Protein AF-A0A2T4U224-F1 (afdb_monomer_lite)

Radius of gyration: 25.76 Å; chains: 1; bounding box: 56×52×53 Å

Organism: NCBI:txid200989

pLDDT: mean 73.63, std 13.69, range [49.78, 93.25]

Secondary structure (DSSP, 8-state):
----HHHHHHHHHHHHHHHHHHHH-GGGTTTHHHHHHHHHHHHHHHHHHHTTS---------PPPHHHHHT--------------S-TT---S---TT--

Sequence (100 aa):
MEIPAKLVIQKMEAELSRLKESIDHPEAASSYREHAQSIKTYCELLLETQHTGTHYKSEKVRY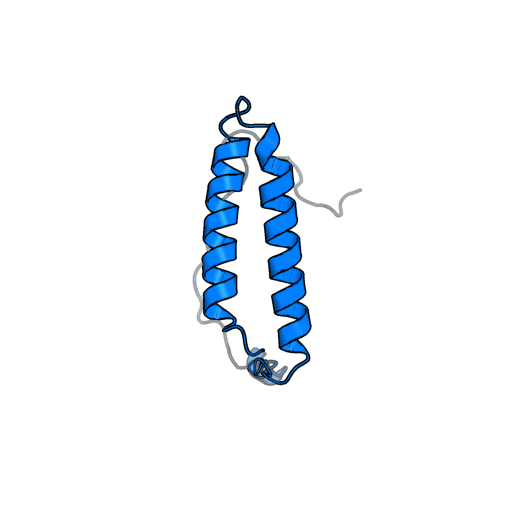ASPQDVTSRRPAEESPKKRETIYDNGDEPASDSLLDF

Structure (mmCIF, N/CA/C/O backbone):
data_AF-A0A2T4U224-F1
#
_entry.id   AF-A0A2T4U224-F1
#
loop_
_atom_site.group_PDB
_atom_site.id
_atom_site.type_symbol
_atom_site.label_atom_id
_atom_site.label_alt_id
_atom_site.label_comp_id
_atom_site.label_asym_id
_atom_site.label_entity_id
_atom_site.label_seq_id
_atom_site.pdbx_PDB_ins_code
_atom_site.Cartn_x
_atom_site.Cartn_y
_atom_site.Cartn_z
_atom_site.occupancy
_atom_site.B_iso_or_equiv
_atom_site.auth_seq_id
_atom_site.auth_comp_id
_atom_site.auth_asym_id
_atom_site.auth_atom_id
_atom_site.pdbx_PDB_model_num
ATOM 1 N N . MET A 1 1 ? -15.491 9.416 7.166 1.00 49.78 1 MET A N 1
ATOM 2 C CA . MET A 1 1 ? -15.729 8.496 6.033 1.00 49.78 1 MET A CA 1
ATOM 3 C C . MET A 1 1 ? -15.219 7.138 6.459 1.00 49.78 1 MET A C 1
ATOM 5 O O . MET A 1 1 ? -14.063 7.071 6.849 1.00 49.78 1 MET A O 1
ATOM 9 N N . GLU A 1 2 ? -16.040 6.092 6.424 1.00 62.59 2 GLU A N 1
ATOM 10 C CA . GLU A 1 2 ? -15.557 4.735 6.703 1.00 62.59 2 GLU A CA 1
ATOM 11 C C . GLU A 1 2 ? -15.144 4.077 5.389 1.00 62.59 2 GLU A C 1
ATOM 13 O O . GLU A 1 2 ? -15.981 3.599 4.626 1.00 62.59 2 GLU A O 1
ATOM 18 N N . ILE A 1 3 ? -13.848 4.128 5.078 1.00 68.75 3 ILE A N 1
ATOM 19 C CA . ILE A 1 3 ? -13.292 3.406 3.933 1.00 68.75 3 ILE A CA 1
ATOM 20 C C . ILE A 1 3 ? -13.034 1.967 4.398 1.00 68.75 3 ILE A C 1
ATOM 22 O O . ILE A 1 3 ? -12.264 1.775 5.341 1.00 68.75 3 ILE A O 1
ATOM 26 N N . PRO A 1 4 ? -13.638 0.942 3.769 1.00 82.44 4 PRO A N 1
ATOM 27 C CA . PRO A 1 4 ? -13.420 -0.438 4.180 1.00 82.44 4 PRO A CA 1
ATOM 28 C C . PRO A 1 4 ? -11.942 -0.819 4.049 1.00 82.44 4 PRO A C 1
ATOM 30 O O . PRO A 1 4 ? -11.387 -0.761 2.952 1.00 82.44 4 PRO A O 1
ATOM 33 N N . ALA A 1 5 ? -11.318 -1.286 5.134 1.00 82.62 5 ALA A N 1
ATOM 34 C CA . ALA A 1 5 ? -9.912 -1.707 5.130 1.00 82.62 5 ALA A CA 1
ATOM 35 C C . ALA A 1 5 ? -9.614 -2.746 4.033 1.00 82.62 5 ALA A C 1
ATOM 37 O O . ALA A 1 5 ? -8.576 -2.692 3.381 1.00 82.62 5 ALA A O 1
ATOM 38 N N . LYS A 1 6 ? -10.575 -3.636 3.749 1.00 84.94 6 LYS A N 1
ATOM 39 C CA . LYS A 1 6 ? -10.486 -4.621 2.660 1.00 84.94 6 LYS A CA 1
ATOM 40 C C . LYS A 1 6 ? -10.287 -3.975 1.283 1.00 84.94 6 LYS A C 1
ATOM 42 O O . LYS A 1 6 ? -9.533 -4.498 0.472 1.00 84.94 6 LYS A O 1
ATOM 47 N N . LEU A 1 7 ? -10.944 -2.843 1.023 1.00 87.25 7 LEU A N 1
ATOM 48 C CA . LEU A 1 7 ? -10.804 -2.114 -0.238 1.00 87.25 7 LEU A CA 1
ATOM 49 C C . LEU A 1 7 ? -9.419 -1.468 -0.349 1.00 87.25 7 LEU A C 1
ATOM 51 O O . LEU A 1 7 ? -8.811 -1.503 -1.415 1.00 87.25 7 LEU A O 1
ATOM 55 N N . VAL A 1 8 ? -8.913 -0.911 0.754 1.00 87.56 8 VAL A N 1
ATOM 56 C CA . VAL A 1 8 ? -7.576 -0.303 0.811 1.00 87.56 8 VAL A CA 1
ATOM 57 C C . VAL A 1 8 ? -6.498 -1.356 0.572 1.00 87.56 8 VAL A C 1
ATOM 59 O O . VAL A 1 8 ? -5.616 -1.139 -0.252 1.00 87.56 8 VAL A O 1
ATOM 62 N N . ILE A 1 9 ? -6.617 -2.523 1.212 1.00 89.12 9 ILE A N 1
ATOM 63 C CA . ILE A 1 9 ? -5.700 -3.654 1.012 1.00 89.12 9 ILE A CA 1
ATOM 64 C C . ILE A 1 9 ? -5.713 -4.105 -0.452 1.00 89.12 9 ILE A C 1
ATOM 66 O O . ILE A 1 9 ? -4.657 -4.206 -1.063 1.00 89.12 9 ILE A O 1
ATOM 70 N N . GLN A 1 10 ? -6.894 -4.274 -1.054 1.00 91.94 10 GLN A N 1
ATOM 71 C CA . GLN A 1 10 ? -6.998 -4.667 -2.461 1.00 91.94 10 GLN A CA 1
ATOM 72 C C . GLN A 1 10 ? -6.335 -3.650 -3.407 1.00 91.94 10 GLN A C 1
ATOM 74 O O . GLN A 1 10 ? -5.696 -4.023 -4.391 1.00 91.94 10 GLN A O 1
ATOM 79 N N . LYS A 1 11 ? -6.483 -2.347 -3.135 1.00 91.94 11 LYS A N 1
ATOM 80 C CA . LYS A 1 11 ? -5.823 -1.294 -3.923 1.00 91.94 11 LYS A CA 1
ATOM 81 C C . LYS A 1 11 ? -4.312 -1.279 -3.704 1.00 91.94 11 LYS A C 1
ATOM 83 O O . LYS A 1 11 ? -3.572 -1.117 -4.667 1.00 91.94 11 LYS A O 1
ATOM 88 N N . MET A 1 12 ? -3.860 -1.522 -2.479 1.00 92.19 12 MET A N 1
ATOM 89 C CA . MET A 1 12 ? -2.444 -1.649 -2.144 1.00 92.19 12 MET A CA 1
ATOM 90 C C . MET A 1 12 ? -1.783 -2.839 -2.856 1.00 92.19 12 MET A C 1
ATOM 92 O O . MET A 1 12 ? -0.690 -2.688 -3.391 1.00 92.19 12 MET A O 1
ATOM 96 N N . GLU A 1 13 ? -2.451 -3.993 -2.939 1.00 93.25 13 GLU A N 1
ATOM 97 C CA . GLU A 1 13 ? -1.969 -5.174 -3.679 1.00 93.25 13 GLU A CA 1
ATOM 98 C C . GLU A 1 13 ? -1.838 -4.910 -5.189 1.00 93.25 13 GLU A C 1
ATOM 100 O O . GLU A 1 13 ? -0.869 -5.336 -5.827 1.00 93.25 13 GLU A O 1
ATOM 105 N N . ALA A 1 14 ? -2.784 -4.165 -5.767 1.00 92.62 14 ALA A N 1
ATOM 106 C CA . ALA A 1 14 ? -2.717 -3.758 -7.168 1.00 92.62 14 ALA A CA 1
ATOM 107 C C . ALA A 1 14 ? -1.535 -2.809 -7.437 1.00 92.62 14 ALA A C 1
ATOM 109 O O . ALA A 1 14 ? -0.818 -2.990 -8.420 1.00 92.62 14 ALA A O 1
ATOM 110 N N . GLU A 1 15 ? -1.293 -1.833 -6.557 1.00 92.06 15 GLU A N 1
ATOM 111 C CA . GLU A 1 15 ? -0.139 -0.932 -6.677 1.00 92.06 15 GLU A CA 1
ATOM 112 C C . GLU A 1 15 ? 1.195 -1.653 -6.438 1.00 92.06 15 GLU A C 1
ATOM 114 O O . GLU A 1 15 ? 2.172 -1.357 -7.119 1.00 92.06 15 GLU A O 1
ATOM 119 N N . LEU A 1 16 ? 1.242 -2.656 -5.555 1.00 91.56 16 LEU A N 1
ATOM 120 C CA . LEU A 1 16 ? 2.418 -3.519 -5.379 1.00 91.56 16 LEU A CA 1
ATOM 121 C C . LEU A 1 16 ? 2.748 -4.318 -6.642 1.00 91.56 16 LEU A C 1
ATOM 123 O O . LEU A 1 16 ? 3.918 -4.457 -6.993 1.00 91.56 16 LEU A O 1
ATOM 127 N N . SER A 1 17 ? 1.726 -4.819 -7.335 1.00 91.38 17 SER A N 1
ATOM 128 C CA . SER A 1 17 ? 1.911 -5.547 -8.595 1.00 91.38 17 SER A CA 1
ATOM 129 C C . SER A 1 17 ? 2.523 -4.637 -9.666 1.00 91.38 17 SER A C 1
ATOM 131 O O . SER A 1 17 ? 3.512 -5.005 -10.293 1.00 91.38 17 SER A O 1
ATOM 133 N N . ARG A 1 18 ? 2.023 -3.400 -9.785 1.00 89.19 18 ARG A N 1
ATOM 134 C CA . ARG A 1 18 ? 2.571 -2.386 -10.705 1.00 89.19 18 ARG A CA 1
ATOM 135 C C . ARG A 1 18 ? 3.973 -1.925 -10.323 1.00 89.19 18 ARG A C 1
ATOM 137 O O . ARG A 1 18 ? 4.812 -1.717 -11.193 1.00 89.19 18 ARG A O 1
ATOM 144 N N . LEU A 1 19 ? 4.245 -1.784 -9.024 1.00 88.81 19 LEU A N 1
ATOM 145 C CA . LEU A 1 19 ? 5.580 -1.459 -8.526 1.00 88.81 19 LEU A CA 1
ATOM 146 C C . LEU A 1 19 ? 6.579 -2.545 -8.930 1.00 88.81 19 LEU A C 1
ATOM 148 O O . LEU A 1 19 ? 7.669 -2.226 -9.391 1.00 88.81 19 LEU A O 1
ATOM 152 N N . LYS A 1 20 ? 6.192 -3.817 -8.794 1.00 88.94 20 LYS A N 1
ATOM 153 C CA . LYS A 1 20 ? 7.016 -4.956 -9.200 1.00 88.94 20 LYS A CA 1
ATOM 154 C C . LYS A 1 20 ? 7.297 -4.939 -10.704 1.00 88.94 20 LYS A C 1
ATOM 156 O O . LYS A 1 20 ? 8.455 -5.009 -11.094 1.00 88.94 20 LYS A O 1
ATOM 161 N N . GLU A 1 21 ? 6.270 -4.741 -11.527 1.00 88.19 21 GLU A N 1
ATOM 162 C CA . GLU A 1 21 ? 6.420 -4.599 -12.984 1.00 88.19 21 GLU A CA 1
ATOM 163 C C . GLU A 1 21 ? 7.354 -3.435 -13.362 1.00 88.19 21 GLU A C 1
ATOM 165 O O . GLU A 1 21 ? 8.185 -3.568 -14.257 1.00 88.19 21 GLU A O 1
ATOM 170 N N . SER A 1 22 ? 7.272 -2.308 -12.647 1.00 85.81 22 SER A N 1
ATOM 171 C CA . SER A 1 22 ? 8.147 -1.146 -12.852 1.00 85.81 22 SER A CA 1
ATOM 172 C C . SER A 1 22 ? 9.602 -1.384 -12.429 1.00 85.81 22 SER A C 1
ATOM 174 O O . SER A 1 22 ? 10.488 -0.713 -12.958 1.00 85.81 22 SER A O 1
ATOM 176 N N . ILE A 1 23 ? 9.863 -2.294 -11.485 1.00 84.69 23 ILE A N 1
ATOM 177 C CA . ILE A 1 23 ? 11.224 -2.708 -11.103 1.00 84.69 23 ILE A CA 1
ATOM 178 C C . ILE A 1 23 ? 11.801 -3.650 -12.165 1.00 84.69 23 ILE A C 1
ATOM 180 O O . ILE A 1 23 ? 12.958 -3.498 -12.555 1.00 84.69 23 ILE A O 1
ATOM 184 N N . ASP A 1 24 ? 10.991 -4.598 -12.640 1.00 85.75 24 ASP A N 1
ATOM 185 C CA . ASP A 1 24 ? 11.396 -5.593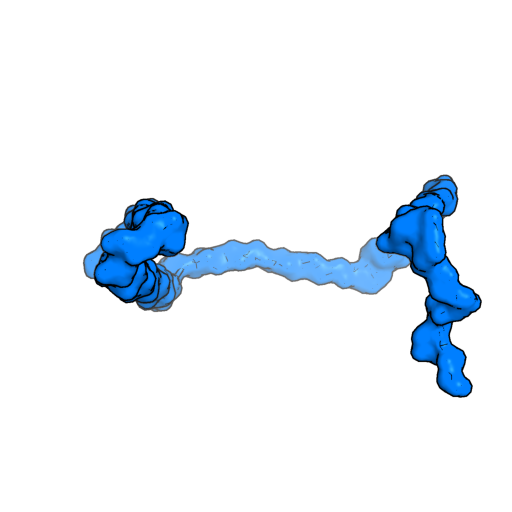 -13.637 1.00 85.75 24 ASP A CA 1
ATOM 186 C C . ASP A 1 24 ? 11.628 -4.954 -15.025 1.00 85.75 24 ASP A C 1
ATOM 188 O O . ASP A 1 24 ? 12.433 -5.446 -15.820 1.00 85.75 24 ASP A O 1
ATOM 192 N N . HIS A 1 25 ? 10.975 -3.819 -15.306 1.00 81.38 25 HIS A N 1
ATOM 193 C CA . HIS A 1 25 ? 11.113 -3.056 -16.547 1.00 81.38 25 HIS A CA 1
ATOM 194 C C . HIS A 1 25 ? 11.646 -1.631 -16.297 1.00 81.38 25 HIS A C 1
ATOM 196 O O . HIS A 1 25 ? 10.862 -0.695 -16.123 1.00 81.38 25 HIS A O 1
ATOM 202 N N . PRO A 1 26 ? 12.975 -1.412 -16.360 1.00 69.38 26 PRO A N 1
ATOM 203 C CA . PRO A 1 26 ? 13.597 -0.119 -16.051 1.00 69.38 26 PRO A CA 1
ATOM 204 C C . PRO A 1 26 ? 13.221 1.021 -17.015 1.00 69.38 26 PRO A C 1
ATOM 206 O O . PRO A 1 26 ? 13.464 2.185 -16.708 1.00 69.38 26 PRO A O 1
ATOM 209 N N . GLU A 1 27 ? 12.586 0.728 -18.153 1.00 68.75 27 GLU A N 1
ATOM 210 C CA . GLU A 1 27 ? 12.042 1.749 -19.064 1.00 68.75 27 GLU A CA 1
ATOM 211 C C . GLU A 1 27 ? 10.809 2.469 -18.477 1.00 68.75 27 GLU A C 1
ATOM 213 O O . GLU A 1 27 ? 10.491 3.587 -18.875 1.00 68.75 27 GLU A O 1
ATOM 218 N N . ALA A 1 28 ? 10.148 1.871 -17.477 1.00 64.50 28 ALA A N 1
ATOM 219 C CA . ALA A 1 28 ? 9.016 2.446 -16.747 1.00 64.50 28 ALA A CA 1
ATOM 220 C C . ALA A 1 28 ? 9.437 3.205 -15.467 1.00 64.50 28 ALA A C 1
ATOM 222 O O . ALA A 1 28 ? 8.601 3.502 -14.614 1.00 64.50 28 ALA A O 1
ATOM 223 N N . ALA A 1 29 ? 10.725 3.541 -15.312 1.00 61.78 29 ALA A N 1
ATOM 224 C CA . ALA A 1 29 ? 11.309 4.090 -14.081 1.00 61.78 29 ALA A CA 1
ATOM 225 C C . ALA A 1 29 ? 10.631 5.358 -13.519 1.00 61.78 29 ALA A C 1
ATOM 227 O O . ALA A 1 29 ? 10.819 5.680 -12.343 1.00 61.78 29 ALA A O 1
ATOM 228 N N . SER A 1 30 ? 9.834 6.086 -14.310 1.00 66.62 30 SER A N 1
ATOM 229 C CA . SER A 1 30 ? 9.118 7.270 -13.826 1.00 66.62 30 SER A CA 1
ATOM 230 C C . SER A 1 30 ? 7.957 6.947 -12.880 1.00 66.62 30 SER A C 1
ATOM 232 O O . SER A 1 30 ? 7.650 7.775 -12.026 1.00 66.62 30 SER A O 1
ATOM 234 N N . SER A 1 31 ? 7.330 5.767 -12.977 1.00 78.38 31 SER A N 1
ATOM 235 C CA . SER A 1 31 ? 6.136 5.436 -12.179 1.00 78.38 31 SER A CA 1
ATOM 236 C C . SER A 1 31 ? 6.448 4.739 -10.852 1.00 78.38 31 SER A C 1
ATOM 238 O O . SER A 1 31 ? 5.618 4.763 -9.943 1.00 78.38 31 SER A O 1
ATOM 240 N N . TYR A 1 32 ? 7.657 4.189 -10.674 1.00 85.81 32 TYR A N 1
ATOM 241 C CA . TYR A 1 32 ? 8.082 3.530 -9.429 1.00 85.81 32 TYR A CA 1
ATOM 242 C C . TYR A 1 32 ? 7.826 4.398 -8.188 1.00 85.81 32 TYR A C 1
ATOM 244 O O . TYR A 1 32 ? 7.262 3.948 -7.188 1.00 85.81 32 TYR A O 1
ATOM 252 N N . ARG A 1 33 ? 8.218 5.677 -8.260 1.00 87.94 33 ARG A N 1
ATOM 253 C CA . ARG A 1 33 ? 8.071 6.619 -7.144 1.00 87.94 33 ARG A CA 1
ATOM 254 C C . ARG A 1 33 ? 6.602 6.896 -6.822 1.00 87.94 33 ARG A C 1
ATOM 256 O O . ARG A 1 33 ? 6.257 7.023 -5.650 1.00 87.94 33 ARG A O 1
ATOM 263 N N . GLU A 1 34 ? 5.753 6.967 -7.842 1.00 89.75 34 GLU A N 1
ATOM 264 C CA . GLU A 1 34 ? 4.314 7.211 -7.703 1.00 89.75 34 GLU A CA 1
ATOM 265 C C . GLU A 1 34 ? 3.605 6.009 -7.065 1.00 89.75 34 GLU A C 1
ATOM 267 O O . GLU A 1 34 ? 2.818 6.176 -6.128 1.00 89.75 34 GLU A O 1
ATOM 272 N N . HIS A 1 35 ? 3.946 4.790 -7.496 1.00 89.94 35 HIS A N 1
ATOM 273 C CA . HIS A 1 35 ? 3.437 3.551 -6.906 1.00 89.94 35 HIS A CA 1
ATOM 274 C C . HIS A 1 35 ? 3.883 3.404 -5.442 1.00 89.94 35 HIS A C 1
ATOM 276 O O . HIS A 1 35 ? 3.059 3.146 -4.563 1.00 89.94 35 HIS A O 1
ATOM 282 N N . ALA A 1 36 ? 5.161 3.663 -5.137 1.00 89.56 36 ALA A N 1
ATOM 283 C CA . ALA A 1 36 ? 5.684 3.617 -3.770 1.00 89.56 36 ALA A CA 1
ATOM 284 C C . ALA A 1 36 ? 5.020 4.657 -2.848 1.00 89.56 36 ALA A C 1
ATOM 286 O O . ALA A 1 36 ? 4.688 4.358 -1.698 1.00 89.56 36 ALA A O 1
ATOM 287 N N . GLN A 1 37 ? 4.783 5.871 -3.351 1.00 92.75 37 GLN A N 1
ATOM 288 C CA . GLN A 1 37 ? 4.087 6.917 -2.604 1.00 92.75 37 GLN A CA 1
ATOM 289 C C . GLN A 1 37 ? 2.621 6.548 -2.341 1.00 92.75 37 GLN A C 1
ATOM 291 O O . GLN A 1 37 ? 2.143 6.732 -1.224 1.00 92.75 37 GLN A O 1
ATOM 296 N N . SER A 1 38 ? 1.936 5.963 -3.325 1.00 92.62 38 SER A N 1
ATOM 297 C CA . SER A 1 38 ? 0.553 5.492 -3.176 1.00 92.62 38 SER A CA 1
ATOM 298 C C . SER A 1 38 ? 0.436 4.392 -2.115 1.00 92.62 38 SER A C 1
ATOM 300 O O . SER A 1 38 ? -0.447 4.445 -1.260 1.00 92.62 38 SER A O 1
ATOM 302 N N . ILE A 1 39 ? 1.378 3.441 -2.101 1.00 92.62 39 ILE A N 1
ATOM 303 C CA . ILE A 1 39 ? 1.460 2.392 -1.073 1.00 92.62 39 ILE A CA 1
ATOM 304 C C . ILE A 1 39 ? 1.670 3.004 0.318 1.00 92.62 39 ILE A C 1
ATOM 306 O O . ILE A 1 39 ? 0.972 2.626 1.258 1.00 92.62 39 ILE A O 1
ATOM 310 N N . LYS A 1 40 ? 2.571 3.989 0.459 1.00 93.25 40 LYS A N 1
ATOM 311 C CA . LYS A 1 40 ? 2.784 4.705 1.730 1.00 93.25 40 LYS A CA 1
ATOM 312 C C . LYS A 1 40 ? 1.485 5.325 2.248 1.00 93.25 40 LYS A C 1
ATOM 314 O O . LYS A 1 40 ? 1.152 5.138 3.415 1.00 93.25 40 LYS A O 1
ATOM 319 N N . THR A 1 41 ? 0.734 6.002 1.383 1.00 92.50 41 THR A N 1
ATOM 320 C CA . THR A 1 41 ? -0.550 6.616 1.746 1.00 92.50 41 THR A CA 1
ATOM 321 C C . THR A 1 41 ? -1.596 5.577 2.156 1.00 92.50 41 THR A C 1
ATOM 323 O O . THR A 1 41 ? -2.340 5.805 3.106 1.00 92.50 41 THR A O 1
ATOM 326 N N . TYR A 1 42 ? -1.649 4.411 1.504 1.00 90.56 42 TYR A N 1
ATOM 327 C CA . TYR A 1 42 ? -2.540 3.326 1.932 1.00 90.56 42 TYR A CA 1
ATOM 328 C C . TYR A 1 42 ? -2.160 2.756 3.302 1.00 90.56 42 TYR A C 1
ATOM 330 O O . TYR A 1 42 ? -3.049 2.489 4.110 1.00 90.56 42 TYR A O 1
ATOM 338 N N . CYS A 1 43 ? -0.865 2.624 3.599 1.00 89.38 43 CYS A N 1
ATOM 339 C CA . CYS A 1 43 ? -0.395 2.240 4.930 1.00 89.38 43 CYS A CA 1
ATOM 340 C C . CYS A 1 43 ? -0.779 3.280 5.992 1.00 89.38 43 CYS A C 1
ATOM 342 O O . CYS A 1 43 ? -1.271 2.904 7.052 1.00 89.38 43 CYS A O 1
ATOM 344 N N . GLU A 1 44 ? -0.606 4.573 5.704 1.00 89.38 44 GLU A N 1
ATOM 345 C CA . GLU A 1 44 ? -1.027 5.668 6.592 1.00 89.38 44 GLU A CA 1
ATOM 346 C C . GLU A 1 44 ? -2.537 5.610 6.856 1.00 89.38 44 GLU A C 1
ATOM 348 O O . GLU A 1 44 ? -2.954 5.600 8.012 1.00 89.38 44 GLU A O 1
ATOM 353 N N . LEU A 1 45 ? -3.354 5.420 5.815 1.00 86.88 45 LEU A N 1
ATOM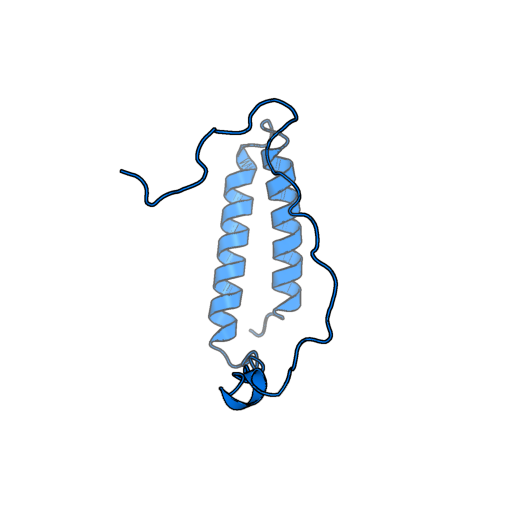 354 C CA . LEU A 1 45 ? -4.806 5.280 5.940 1.00 86.88 45 LEU A CA 1
ATOM 355 C C . LEU A 1 45 ? -5.206 4.064 6.796 1.00 86.88 45 LEU A C 1
ATOM 357 O O . LEU A 1 45 ? -6.124 4.150 7.611 1.00 86.88 45 LEU A O 1
ATOM 361 N N . LEU A 1 46 ? -4.530 2.921 6.634 1.00 84.56 46 LEU A N 1
ATOM 362 C CA . LEU A 1 46 ? -4.776 1.717 7.440 1.00 84.56 46 LEU A CA 1
ATOM 363 C C . LEU A 1 46 ? -4.375 1.911 8.907 1.00 84.56 46 LEU A C 1
ATOM 365 O O . LEU A 1 46 ? -5.051 1.408 9.802 1.00 84.56 46 LEU A O 1
ATOM 369 N N . LEU A 1 47 ? -3.297 2.648 9.168 1.00 84.19 47 LEU A N 1
ATOM 370 C CA . LEU A 1 47 ? -2.860 2.961 10.526 1.00 84.19 47 LEU A CA 1
ATOM 371 C C . LEU A 1 47 ? -3.815 3.955 11.192 1.00 84.19 47 LEU A C 1
ATOM 373 O O . LEU A 1 47 ? -4.273 3.695 12.301 1.00 84.19 47 LEU A O 1
ATOM 377 N N . GLU A 1 48 ? -4.203 5.028 10.507 1.00 81.69 48 GLU A N 1
ATOM 378 C CA . GLU A 1 48 ? -5.186 6.002 10.997 1.00 81.69 48 GLU A CA 1
ATOM 379 C C . GLU A 1 48 ? -6.557 5.355 11.261 1.00 81.69 48 GLU A C 1
ATOM 381 O O . GLU A 1 48 ? -7.209 5.637 12.270 1.00 81.69 48 GLU A O 1
ATOM 386 N N . THR A 1 49 ? -6.979 4.416 10.408 1.00 69.50 49 THR A N 1
ATOM 387 C CA . THR A 1 49 ? -8.232 3.666 10.607 1.00 69.50 49 THR A CA 1
ATOM 388 C C . THR A 1 49 ? -8.158 2.654 11.755 1.00 69.50 49 THR A C 1
ATOM 390 O O . THR A 1 49 ? -9.157 2.436 12.438 1.00 69.50 49 THR A O 1
ATOM 393 N N . GLN A 1 50 ? -6.985 2.100 12.083 1.00 59.62 50 GLN A N 1
ATOM 394 C CA . GLN A 1 50 ? -6.830 1.279 13.296 1.00 59.62 50 GLN A CA 1
ATOM 395 C C . GLN A 1 50 ? -7.066 2.072 14.592 1.00 59.62 50 GLN A C 1
ATOM 397 O O . GLN A 1 50 ? -7.459 1.487 15.601 1.00 59.62 50 GLN A O 1
ATOM 402 N N . HIS A 1 51 ? -6.897 3.398 14.568 1.00 52.41 51 HIS A N 1
ATOM 403 C CA . HIS A 1 51 ? -7.103 4.262 15.736 1.00 52.41 51 HIS A CA 1
ATOM 404 C C . HIS A 1 51 ? -8.578 4.674 15.906 1.00 52.41 51 HIS A C 1
ATOM 406 O O . HIS A 1 51 ? -8.936 5.263 16.923 1.00 52.41 51 HIS A O 1
ATOM 412 N N . THR A 1 52 ? -9.451 4.334 14.946 1.00 53.25 52 THR A N 1
ATOM 413 C CA . THR A 1 52 ? -10.878 4.706 14.940 1.00 53.25 52 THR A CA 1
ATOM 414 C C . THR A 1 52 ? -11.847 3.562 15.261 1.00 53.25 52 THR A C 1
ATOM 416 O O . THR A 1 52 ? -13.054 3.753 15.177 1.00 53.25 52 THR A O 1
ATOM 419 N N . GLY A 1 53 ? -11.368 2.423 15.781 1.00 53.34 53 GLY A N 1
ATOM 420 C CA . GLY A 1 53 ? -12.235 1.540 16.581 1.00 53.34 53 GLY A CA 1
ATOM 421 C C . GLY A 1 53 ? -12.504 0.134 16.050 1.00 53.34 53 GLY A C 1
ATOM 422 O O . GLY A 1 53 ? -13.516 -0.462 16.409 1.00 53.34 53 GLY A O 1
ATOM 423 N N . THR A 1 54 ? -11.590 -0.468 15.292 1.00 51.59 54 THR A N 1
ATOM 424 C CA . THR A 1 54 ? -11.588 -1.931 15.125 1.00 51.59 54 THR A CA 1
ATOM 425 C C . THR A 1 54 ? -10.330 -2.518 15.736 1.00 51.59 54 THR A C 1
ATOM 427 O O . THR A 1 54 ? -9.307 -2.686 15.075 1.00 51.59 54 THR A O 1
ATOM 430 N N . HIS A 1 55 ? -10.428 -2.838 17.027 1.00 50.75 55 HIS A N 1
ATOM 431 C CA . HIS A 1 55 ? -9.501 -3.726 17.712 1.00 50.75 55 HIS A CA 1
ATOM 432 C C . HIS A 1 55 ? -9.371 -5.024 16.905 1.00 50.75 55 HIS A C 1
ATOM 434 O O . HIS A 1 55 ? -10.255 -5.883 16.961 1.00 50.75 55 HIS A O 1
ATOM 440 N N . TYR A 1 56 ? -8.259 -5.206 16.192 1.00 55.69 56 TYR A N 1
ATOM 441 C CA . TYR A 1 56 ? -7.779 -6.553 15.912 1.00 55.69 56 TYR A CA 1
ATOM 442 C C . TYR A 1 56 ? -7.593 -7.214 17.279 1.00 55.69 56 TYR A C 1
ATOM 444 O O . TYR A 1 56 ? -6.674 -6.873 18.023 1.00 55.69 56 TYR A O 1
ATOM 452 N N . LYS A 1 57 ? -8.527 -8.090 17.669 1.00 57.44 57 LYS A N 1
ATOM 453 C CA . LYS A 1 57 ? -8.357 -8.941 18.845 1.00 57.44 57 LYS A CA 1
ATOM 454 C C . LYS A 1 57 ? -7.186 -9.860 18.532 1.00 57.44 57 LYS A C 1
ATOM 456 O O . LYS A 1 57 ? -7.371 -10.895 17.900 1.00 57.44 57 LYS A O 1
ATOM 461 N N . SER A 1 58 ? -5.988 -9.463 18.944 1.00 60.09 58 SER A N 1
ATOM 462 C CA . SER A 1 58 ? -4.874 -10.390 19.033 1.00 60.09 58 SER A CA 1
ATOM 463 C C . SER A 1 58 ? -5.317 -11.538 19.935 1.00 60.09 58 SER A C 1
ATOM 465 O O . SER A 1 58 ? -5.830 -11.337 21.042 1.00 60.09 58 SER A O 1
ATOM 467 N N . GLU A 1 59 ? -5.222 -12.755 19.412 1.00 71.88 59 GLU A N 1
ATOM 468 C CA . GLU A 1 59 ? -5.532 -13.943 20.187 1.00 71.88 59 GLU A CA 1
ATOM 469 C C . GLU A 1 59 ? -4.567 -13.983 21.379 1.00 71.88 59 GLU A C 1
ATOM 471 O O . GLU A 1 59 ? -3.365 -13.748 21.228 1.00 71.88 59 GLU A O 1
ATOM 476 N N . LYS A 1 60 ? -5.092 -14.184 22.595 1.00 73.69 60 LYS A N 1
ATOM 477 C CA . LYS A 1 60 ? -4.255 -14.205 23.799 1.00 73.69 60 LYS A CA 1
ATOM 478 C C . LYS A 1 60 ? -3.262 -15.358 23.676 1.00 73.69 60 LYS A C 1
ATOM 480 O O . LYS A 1 60 ? -3.645 -16.514 23.841 1.00 73.69 60 LYS A O 1
ATOM 485 N N . VAL A 1 61 ? -1.996 -15.023 23.438 1.00 77.06 61 VAL A N 1
ATOM 486 C CA . VAL A 1 61 ? -0.884 -15.973 23.458 1.00 77.06 61 VAL A CA 1
ATOM 487 C C . VAL A 1 61 ? -0.886 -16.668 24.820 1.00 77.06 61 VAL A C 1
ATOM 489 O O . VAL A 1 61 ? -0.701 -16.030 25.859 1.00 77.06 61 VAL A O 1
ATOM 492 N N . ARG A 1 62 ? -1.165 -17.974 24.829 1.00 82.12 62 ARG A N 1
ATOM 493 C CA . ARG A 1 62 ? -1.035 -18.810 26.023 1.00 82.12 62 ARG A CA 1
ATOM 494 C C . ARG A 1 62 ? 0.428 -19.205 26.153 1.00 82.12 62 ARG A C 1
ATOM 496 O O . ARG A 1 62 ? 0.927 -19.994 25.358 1.00 82.12 62 ARG A O 1
ATOM 503 N N . TYR A 1 63 ? 1.107 -18.643 27.145 1.00 81.88 63 TYR A N 1
ATOM 50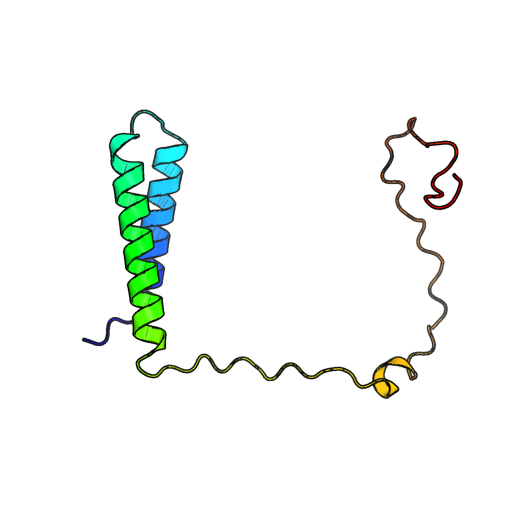4 C CA . TYR A 1 63 ? 2.440 -19.097 27.522 1.00 81.88 63 TYR A CA 1
ATOM 505 C C . TYR A 1 63 ? 2.330 -20.477 28.169 1.00 81.88 63 TYR A C 1
ATOM 507 O O . TYR A 1 63 ? 1.493 -20.678 29.051 1.00 81.88 63 TYR A O 1
ATOM 515 N N . ALA A 1 64 ? 3.161 -21.418 27.721 1.00 78.69 64 ALA A N 1
ATOM 516 C CA . ALA A 1 64 ? 3.319 -22.695 28.399 1.00 78.69 64 ALA A CA 1
ATOM 517 C C . ALA A 1 64 ? 3.943 -22.450 29.780 1.00 78.69 64 ALA A C 1
ATOM 519 O O . ALA A 1 64 ? 4.918 -21.707 29.917 1.00 78.69 64 ALA A O 1
ATOM 520 N N . SER A 1 65 ? 3.362 -23.056 30.807 1.00 79.50 65 SER A N 1
ATOM 521 C CA . SER A 1 65 ? 3.928 -23.082 32.147 1.00 79.50 65 SER A CA 1
ATOM 522 C C . SER A 1 65 ? 5.102 -24.072 32.199 1.00 79.50 65 SER A C 1
ATOM 524 O O . SER A 1 65 ? 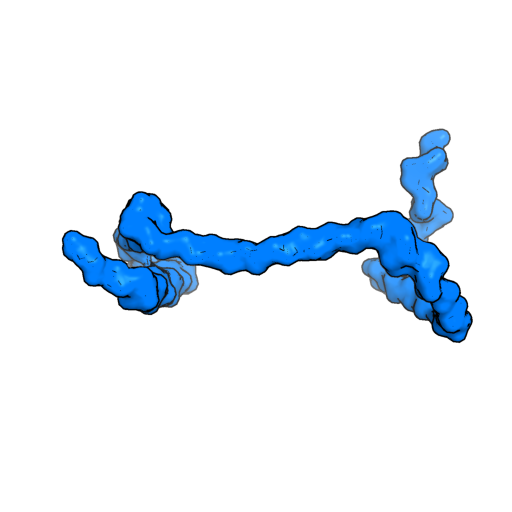5.139 -25.030 31.424 1.00 79.50 65 SER A O 1
ATOM 526 N N . PRO A 1 66 ? 6.052 -23.923 33.138 1.00 70.94 66 PRO A N 1
ATOM 527 C CA . PRO A 1 66 ? 7.134 -24.898 33.315 1.00 70.94 66 PRO A CA 1
ATOM 528 C C . PRO A 1 66 ? 6.647 -26.343 33.542 1.00 70.94 66 PRO A C 1
ATOM 530 O O . PRO A 1 66 ? 7.376 -27.293 33.269 1.00 70.94 66 PRO A O 1
ATOM 533 N N . GLN A 1 67 ? 5.408 -26.518 34.011 1.00 72.50 67 GLN A N 1
ATOM 534 C CA . GLN A 1 67 ? 4.766 -27.817 34.240 1.00 72.50 67 GLN A CA 1
ATOM 535 C C . GLN A 1 67 ? 4.320 -28.498 32.932 1.00 72.50 67 GLN A C 1
ATOM 537 O O . GLN A 1 67 ? 4.252 -29.725 32.867 1.00 72.50 67 GLN A O 1
ATOM 542 N N . ASP A 1 68 ? 4.093 -27.724 31.866 1.00 68.94 68 ASP A N 1
ATOM 543 C CA . ASP A 1 68 ? 3.741 -28.241 30.537 1.00 68.94 68 ASP A CA 1
ATOM 544 C C . ASP A 1 68 ? 4.949 -28.873 29.820 1.00 68.94 68 ASP A C 1
ATOM 546 O O . ASP A 1 68 ? 4.792 -29.665 28.892 1.00 68.94 68 ASP A O 1
ATOM 550 N N . VAL A 1 69 ? 6.169 -28.558 30.273 1.00 66.69 69 VAL A N 1
ATOM 551 C CA . VAL A 1 69 ? 7.429 -29.071 29.710 1.00 66.69 69 VAL A CA 1
ATOM 552 C C . VAL A 1 69 ? 7.854 -30.388 30.373 1.00 66.69 69 VAL A C 1
ATOM 554 O O . VAL A 1 69 ? 8.488 -31.227 29.738 1.00 66.69 69 VAL A O 1
ATOM 557 N N . THR A 1 70 ? 7.481 -30.623 31.634 1.00 65.44 70 THR A N 1
ATOM 558 C CA . THR A 1 70 ? 7.965 -31.773 32.423 1.00 65.44 70 THR A CA 1
ATOM 559 C C . THR A 1 70 ? 7.207 -33.077 32.178 1.00 65.44 70 THR A C 1
ATOM 561 O O . THR A 1 70 ? 7.708 -34.145 32.527 1.00 65.44 70 THR A O 1
ATOM 564 N N . SER A 1 71 ? 6.029 -33.030 31.548 1.00 59.00 71 SER A N 1
ATOM 565 C CA . SER A 1 71 ? 5.174 -34.217 31.366 1.00 59.00 71 SER A CA 1
ATOM 566 C C . SER A 1 71 ? 5.435 -34.997 30.074 1.00 59.00 71 SER A C 1
ATOM 568 O O . SER A 1 71 ? 4.846 -36.058 29.864 1.00 59.00 71 SER A O 1
ATOM 570 N N . ARG A 1 72 ? 6.339 -34.531 29.206 1.00 57.66 72 ARG A N 1
ATOM 571 C CA . ARG A 1 72 ? 6.700 -35.250 27.982 1.00 57.66 72 ARG A CA 1
ATOM 572 C C . ARG A 1 72 ? 7.995 -36.022 28.214 1.00 57.66 72 ARG A C 1
ATOM 574 O O . ARG A 1 72 ? 9.072 -35.573 27.838 1.00 57.66 72 ARG A O 1
ATOM 581 N N . ARG A 1 73 ? 7.893 -37.208 28.831 1.00 61.00 73 ARG A N 1
ATOM 582 C CA . ARG A 1 73 ? 8.934 -38.232 28.643 1.00 61.00 73 ARG A CA 1
ATOM 583 C C . ARG A 1 73 ? 9.095 -38.416 27.130 1.00 61.00 73 ARG A C 1
ATOM 585 O O . ARG A 1 73 ? 8.088 -38.715 26.481 1.00 61.00 73 ARG A O 1
ATOM 592 N N . PRO A 1 74 ? 10.287 -38.214 26.552 1.00 51.28 74 PRO A N 1
ATOM 593 C CA . PRO A 1 74 ? 10.500 -38.571 25.165 1.00 51.28 74 PRO A CA 1
ATOM 594 C C . PRO A 1 74 ? 10.343 -40.088 25.077 1.00 51.28 74 PRO A C 1
ATOM 596 O O . PRO A 1 74 ? 11.100 -40.836 25.693 1.00 51.28 74 PRO A O 1
ATOM 599 N N . ALA A 1 75 ? 9.318 -40.541 24.354 1.00 55.59 75 ALA A N 1
ATOM 600 C CA . ALA A 1 75 ? 9.408 -41.846 23.727 1.00 55.59 75 ALA A CA 1
ATOM 601 C C . ALA A 1 75 ? 10.680 -41.816 22.872 1.00 55.59 75 ALA A C 1
ATOM 603 O O . ALA A 1 75 ? 10.937 -40.824 22.188 1.00 55.59 75 ALA A O 1
ATOM 604 N N . GLU A 1 76 ? 11.502 -42.847 23.013 1.00 57.22 76 GLU A N 1
ATOM 605 C CA . GLU A 1 76 ? 12.758 -43.035 22.300 1.00 57.22 76 GLU A CA 1
ATOM 606 C C . GLU A 1 76 ? 12.516 -42.969 20.784 1.00 57.22 76 GLU A C 1
ATOM 608 O O . GLU A 1 76 ? 12.220 -43.969 20.138 1.00 57.22 76 GLU A O 1
ATOM 613 N N . GLU A 1 77 ? 12.622 -41.778 20.200 1.00 57.16 77 GLU A N 1
ATOM 614 C CA . GLU A 1 77 ? 12.708 -41.611 18.756 1.00 57.16 77 GLU A CA 1
ATOM 615 C C . GLU A 1 77 ? 14.184 -41.454 18.391 1.00 57.16 77 GLU A C 1
ATOM 617 O O . GLU A 1 77 ? 14.843 -40.466 18.712 1.00 57.16 77 GLU A O 1
ATOM 622 N N . SER A 1 78 ? 14.682 -42.521 17.768 1.00 58.56 78 SER A N 1
ATOM 623 C CA . SER A 1 78 ? 15.953 -42.717 17.067 1.00 58.56 78 SER A CA 1
ATOM 624 C C . SER A 1 78 ? 16.729 -41.447 16.669 1.00 58.56 78 SER A C 1
ATOM 626 O O . SER A 1 78 ? 16.125 -40.502 16.154 1.00 58.56 78 SER A O 1
ATOM 628 N N . PRO A 1 79 ? 18.075 -41.448 16.769 1.00 52.50 79 PRO A N 1
ATOM 629 C CA . PRO A 1 79 ? 18.897 -40.300 16.405 1.00 52.50 79 PRO A CA 1
ATOM 630 C C . PRO A 1 79 ? 18.712 -39.965 14.921 1.00 52.50 79 PRO A C 1
ATOM 632 O O . PRO A 1 79 ? 19.184 -40.684 14.038 1.00 52.50 79 PRO A O 1
ATOM 635 N N . LYS A 1 80 ? 18.030 -38.850 14.635 1.00 59.19 80 LYS A N 1
ATOM 636 C CA . LYS A 1 80 ? 18.061 -38.236 13.308 1.00 59.19 80 LYS A CA 1
ATOM 637 C C . LYS A 1 80 ? 19.501 -37.811 13.048 1.00 59.19 80 LYS A C 1
ATOM 639 O O . LYS A 1 80 ? 20.039 -36.967 13.765 1.00 59.19 80 LYS A O 1
ATOM 644 N N . LYS A 1 81 ? 20.132 -38.439 12.052 1.00 56.31 81 LYS A N 1
ATOM 645 C CA . LYS A 1 81 ? 21.417 -37.993 11.512 1.00 56.31 81 LYS A CA 1
ATOM 646 C C . LYS A 1 81 ? 21.298 -36.501 11.212 1.00 56.31 81 LYS A C 1
ATOM 648 O O . LYS A 1 81 ? 20.366 -36.090 10.527 1.00 56.31 81 LYS A O 1
ATOM 653 N N . ARG A 1 82 ? 22.210 -35.710 11.777 1.00 60.88 82 ARG A N 1
ATOM 654 C CA . ARG A 1 82 ? 22.379 -34.307 11.405 1.00 60.88 82 ARG A CA 1
ATOM 655 C C . ARG A 1 82 ? 22.702 -34.292 9.913 1.00 60.88 82 ARG A C 1
ATOM 657 O O . ARG A 1 82 ? 23.669 -34.931 9.508 1.00 60.88 82 ARG A O 1
ATOM 664 N N . GLU A 1 83 ? 21.862 -33.647 9.114 1.00 59.53 83 GLU A N 1
ATOM 665 C CA . GLU A 1 83 ? 22.211 -33.335 7.732 1.00 59.53 83 GLU A CA 1
ATOM 666 C C . GLU A 1 83 ? 23.415 -32.396 7.793 1.00 59.53 83 GLU A C 1
ATOM 668 O O . GLU A 1 83 ? 23.356 -31.316 8.382 1.00 59.53 83 GLU A O 1
ATOM 673 N N . THR A 1 84 ? 24.550 -32.874 7.296 1.00 63.22 84 THR A N 1
ATOM 674 C CA . THR A 1 84 ? 25.768 -32.087 7.165 1.00 63.22 84 THR A CA 1
ATOM 675 C C . THR A 1 84 ? 25.485 -30.972 6.163 1.00 63.22 84 THR A C 1
ATOM 677 O O . THR A 1 84 ? 25.159 -31.242 5.013 1.00 63.22 84 THR A O 1
ATOM 680 N N . ILE A 1 85 ? 25.574 -29.720 6.613 1.00 66.50 85 ILE A N 1
ATOM 681 C CA . ILE A 1 85 ? 25.380 -28.516 5.780 1.00 66.50 85 ILE A CA 1
ATOM 682 C C . ILE A 1 85 ? 26.573 -28.261 4.842 1.00 66.50 85 ILE A C 1
ATOM 684 O O . ILE A 1 85 ? 26.537 -27.336 4.038 1.00 66.50 85 ILE A O 1
ATOM 688 N N . TYR A 1 86 ? 27.634 -29.055 4.983 1.00 69.19 86 TYR A N 1
ATOM 689 C CA . TYR A 1 86 ? 28.850 -28.977 4.191 1.00 69.19 86 TYR A CA 1
ATOM 690 C C . TYR A 1 86 ? 28.722 -29.872 2.957 1.00 69.19 86 TYR A C 1
ATOM 692 O O . TYR A 1 86 ? 28.366 -31.050 3.066 1.00 69.19 86 TYR A O 1
ATOM 700 N N . ASP A 1 87 ? 29.026 -29.316 1.785 1.00 70.12 87 ASP A N 1
ATOM 701 C CA . ASP A 1 87 ? 29.181 -30.097 0.560 1.00 70.12 87 ASP A CA 1
ATOM 702 C C . ASP A 1 87 ? 30.329 -31.109 0.735 1.00 70.12 87 ASP A C 1
ATOM 704 O O . ASP A 1 87 ? 31.276 -30.843 1.474 1.00 70.12 87 ASP A O 1
ATOM 708 N N . ASN A 1 88 ? 30.220 -32.280 0.085 1.00 59.47 88 ASN A N 1
ATOM 709 C CA . ASN A 1 88 ? 31.067 -33.484 0.238 1.00 59.47 88 ASN A CA 1
ATOM 710 C C . ASN A 1 88 ? 32.587 -33.252 0.015 1.00 59.47 88 ASN A C 1
ATOM 712 O O . ASN A 1 88 ? 33.171 -33.770 -0.939 1.00 59.47 88 ASN A O 1
ATOM 716 N N . GLY A 1 89 ? 33.235 -32.486 0.888 1.00 63.03 89 GLY A N 1
ATOM 717 C CA . GLY A 1 89 ? 34.634 -32.084 0.773 1.00 63.03 89 GLY A CA 1
ATOM 718 C C . GLY A 1 89 ? 35.066 -30.927 1.678 1.00 63.03 89 GLY A C 1
ATOM 719 O O . GLY A 1 89 ? 36.264 -30.674 1.738 1.00 63.03 89 GLY A O 1
ATOM 720 N N . ASP A 1 90 ? 34.146 -30.259 2.382 1.00 64.31 90 ASP A N 1
ATOM 721 C CA . ASP A 1 90 ? 34.461 -29.094 3.223 1.00 64.31 90 ASP A CA 1
ATOM 722 C C . ASP A 1 90 ? 34.036 -29.311 4.688 1.00 64.31 90 ASP A C 1
ATOM 724 O O . ASP A 1 90 ? 33.282 -28.534 5.264 1.00 64.31 90 ASP A O 1
ATOM 728 N N . GLU A 1 91 ? 34.476 -30.420 5.297 1.00 67.69 91 GLU A N 1
ATOM 729 C CA . GLU A 1 91 ? 34.340 -30.615 6.746 1.00 67.69 91 GLU A CA 1
ATOM 730 C C . GLU A 1 91 ? 35.513 -29.930 7.475 1.00 67.69 91 GLU A C 1
ATOM 732 O O . GLU A 1 91 ? 36.661 -30.374 7.345 1.00 67.69 91 GLU A O 1
ATOM 737 N N . PRO A 1 92 ? 35.273 -28.867 8.267 1.00 69.69 92 PRO A N 1
ATOM 738 C CA . PRO A 1 92 ? 36.319 -28.275 9.089 1.00 69.69 92 PRO A CA 1
ATOM 739 C C . PRO A 1 92 ? 36.711 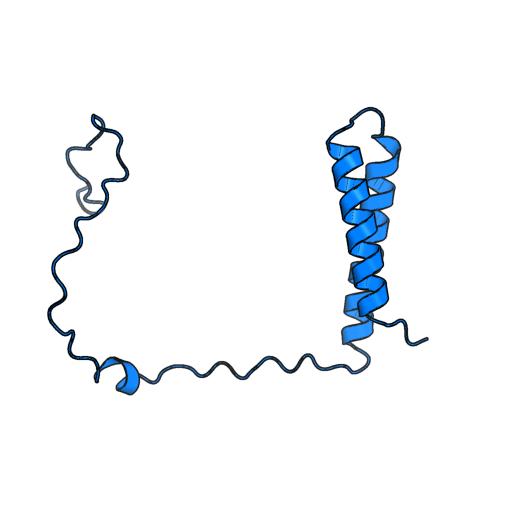-29.235 10.220 1.00 69.69 92 PRO A C 1
ATOM 741 O O . PRO A 1 92 ? 35.859 -29.829 10.879 1.00 69.69 92 PRO A O 1
ATOM 744 N N . ALA A 1 93 ? 38.014 -29.348 10.498 1.00 67.50 93 ALA A N 1
ATOM 745 C CA . ALA A 1 93 ? 38.549 -30.264 11.513 1.00 67.50 93 ALA A CA 1
ATOM 746 C C . ALA A 1 93 ? 38.084 -29.962 12.958 1.00 67.50 93 ALA A C 1
ATOM 748 O O . ALA A 1 93 ? 38.278 -30.792 13.846 1.00 67.50 93 ALA A O 1
ATOM 749 N N . SER A 1 94 ? 37.469 -28.801 13.209 1.00 63.91 94 SER A N 1
ATOM 750 C CA . SER A 1 94 ? 36.968 -28.408 14.528 1.00 63.91 94 SER A CA 1
ATOM 751 C C . SER A 1 94 ? 35.753 -27.475 14.425 1.00 63.91 94 SER A C 1
ATOM 753 O O . SER A 1 94 ? 35.892 -26.261 14.300 1.00 63.91 94 SER A O 1
ATOM 755 N N . ASP A 1 95 ? 34.546 -28.027 14.535 1.00 66.25 95 ASP A N 1
ATOM 756 C CA . ASP A 1 95 ? 33.308 -27.261 14.764 1.00 66.25 95 ASP A CA 1
ATOM 757 C C . ASP A 1 95 ? 33.093 -27.032 16.274 1.00 66.25 95 ASP A C 1
ATOM 759 O O . ASP A 1 95 ? 32.098 -27.448 16.869 1.00 66.25 95 ASP A O 1
ATOM 763 N N . SER A 1 96 ? 34.101 -26.463 16.943 1.00 70.00 96 SER A N 1
ATOM 764 C CA . SER A 1 96 ? 34.039 -26.154 18.373 1.00 70.00 96 SER A CA 1
ATOM 765 C C . SER A 1 96 ? 34.374 -24.686 18.592 1.00 70.00 96 SER A C 1
ATOM 767 O O . SER A 1 96 ? 35.531 -24.293 18.686 1.00 70.00 96 SER A O 1
ATOM 769 N N . LEU A 1 97 ? 33.325 -23.869 18.698 1.00 67.38 97 LEU A N 1
ATOM 770 C CA . LEU A 1 97 ? 33.381 -22.411 18.877 1.00 67.38 97 LEU A CA 1
ATOM 771 C C . LEU A 1 97 ? 33.959 -21.963 20.242 1.00 67.38 97 LEU A C 1
ATOM 773 O O . LEU A 1 97 ? 33.883 -20.788 20.589 1.00 67.38 97 LEU A O 1
ATOM 777 N N . LEU A 1 98 ? 34.475 -22.897 21.045 1.00 67.56 98 LEU A N 1
ATOM 778 C CA . LEU A 1 98 ? 35.003 -22.666 22.393 1.00 67.56 98 LEU A CA 1
ATOM 779 C C . LEU A 1 98 ? 36.461 -23.121 22.560 1.00 67.56 98 LEU A C 1
ATOM 781 O O . LEU A 1 98 ? 36.959 -23.099 23.683 1.00 67.56 98 LEU A O 1
ATOM 785 N N . ASP A 1 99 ? 37.127 -23.531 21.480 1.00 62.12 99 ASP A N 1
ATOM 786 C CA . ASP A 1 99 ? 38.560 -23.836 21.484 1.00 62.12 99 ASP A CA 1
ATOM 787 C C . ASP A 1 99 ? 39.301 -22.611 20.916 1.00 62.12 99 ASP A C 1
ATOM 789 O O . ASP A 1 99 ? 39.194 -22.317 19.725 1.00 62.12 99 ASP A O 1
ATOM 793 N N . PHE A 1 100 ? 39.939 -21.827 21.791 1.00 59.06 100 PHE A N 1
ATOM 794 C CA . PHE A 1 100 ? 40.698 -20.613 21.450 1.00 59.06 100 PHE A CA 1
ATOM 795 C C . PHE A 1 100 ? 42.199 -20.858 21.583 1.00 59.06 100 PHE A C 1
ATOM 797 O O . PHE A 1 100 ? 42.600 -21.477 22.596 1.00 59.06 100 PHE A O 1
#

Foldseek 3Di:
DDDPLVVLVVVLVVLVVVLVVCVVPVVNVVCNVVSVVSNVVSVVVNVVVCVVDDPPPDDPDDDDDPVNVPPDPDPDDDDDPDDPPDDPPDDDPDPDPPDD

InterPro domains:
  IPR035218 Protein of unknown function DUF5327 [PF17261] (1-100)